Protein AF-A0A9P1JD70-F1 (afdb_monomer)

Secondary structure (DSSP, 8-state):
-HHHHHHTT-GGGSTTHHHHHHHHHHTTS-S-BHHHHHHHHHHH-SSS---S-HHHHHHHHHHHHHH--EEEEPPTTPPPPTTEEEE-HHHHHHHB-TTS-B-S-EEEEEE-TTHHHHHHHHHHHTS-EEEEEEEETTTTEEEEEEE---

Organism: Vibrio vulnificus (NCBI:txid672)

InterPro domains:
  IPR021316 Protein of unknown function DUF2913 [PF11140] (2-134)

Nearest PDB structures (foldseek):
  6ghu-assembly1_A  TM=6.505E-01  e=4.747E-01  Pseudomonas aeruginosa
  5akm-assembly2_K  TM=5.993E-01  e=2.547E+00  Desulfurococcus mucosus
  4mtl-assembly1_B-2  TM=3.462E-01  e=3.020E-01  Homo sapiens
  4lec-assem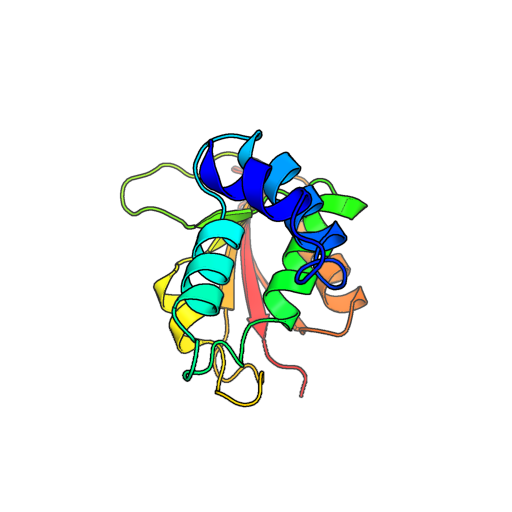bly2_B  TM=5.378E-01  e=2.098E+00  Homo sapiens
  4mtl-assembly1_A-2  TM=3.434E-01  e=1.620E+00  Homo sapiens

Solvent-accessible surface area (backbone atoms only — not comparable to full-atom values): 8607 Å² total; per-residue (Å²): 128,71,69,68,66,58,49,69,74,38,75,92,41,58,89,52,38,67,56,56,49,51,50,55,55,54,67,71,56,82,87,58,54,49,66,59,54,58,46,52,50,47,69,72,30,88,83,52,80,72,38,22,52,63,65,58,52,50,49,52,51,45,37,31,75,77,67,66,39,43,60,32,57,56,54,91,94,61,82,85,55,71,58,34,39,28,29,49,62,72,49,62,71,64,16,34,40,75,82,45,41,58,77,42,69,38,63,35,39,34,29,33,88,63,47,85,50,48,43,59,59,48,38,71,70,69,77,36,38,54,41,78,76,44,76,39,85,91,74,26,36,33,36,35,35,39,36,60,70,130

Mean predicted aligned error: 12.01 Å

Foldseek 3Di:
DPVLVVVLPDPVCVVCNVVSVVVVVVPVPDDFAPVVVLVVVVVVPPPDDPQACVLVVVLQVCCCPVVVQAEGEDDPPDDDDASYKYFHPVCRVPQTDRNRFGPDKTKIKHQYPCVVCVQVVSVVVVQWHKDFPDADPVRSMTIMITHTDD

pLDDT: mean 73.94, std 19.52, range [33.44, 97.0]

Structure (mmCIF, N/CA/C/O backbone):
data_AF-A0A9P1JD70-F1
#
_entry.id   AF-A0A9P1JD70-F1
#
loop_
_atom_site.group_PDB
_atom_site.id
_atom_site.type_symbol
_atom_site.label_atom_id
_atom_site.label_alt_id
_atom_site.label_comp_id
_atom_site.label_asym_id
_atom_site.label_entity_id
_atom_site.label_seq_id
_atom_site.pdbx_PDB_ins_code
_atom_site.Cartn_x
_atom_site.Cartn_y
_atom_site.Cartn_z
_atom_site.occupancy
_atom_site.B_iso_or_equiv
_atom_site.auth_seq_id
_atom_site.auth_comp_id
_atom_site.auth_asym_id
_atom_site.auth_atom_id
_atom_site.pdbx_PDB_model_num
ATOM 1 N N . MET A 1 1 ? -22.632 14.337 -5.921 1.00 46.50 1 MET A N 1
ATOM 2 C CA . MET A 1 1 ? -21.838 15.256 -5.059 1.00 46.50 1 MET A CA 1
ATOM 3 C C . MET A 1 1 ? -22.641 16.333 -4.289 1.00 46.50 1 MET A C 1
ATOM 5 O O . MET A 1 1 ? -22.031 17.260 -3.764 1.00 46.50 1 MET A O 1
ATOM 9 N N . LYS A 1 2 ? -23.982 16.266 -4.158 1.00 45.31 2 LYS A N 1
ATOM 10 C CA . LYS A 1 2 ? -24.749 17.296 -3.409 1.00 45.31 2 LYS A CA 1
ATOM 11 C C . LYS A 1 2 ? -24.783 17.082 -1.882 1.00 45.31 2 LYS A C 1
ATOM 13 O O . LYS A 1 2 ? -24.865 18.065 -1.159 1.00 45.31 2 LYS A O 1
ATOM 18 N N . TYR A 1 3 ? -24.645 15.843 -1.404 1.00 47.69 3 TYR A N 1
ATOM 19 C CA . TYR A 1 3 ? -24.839 15.479 0.010 1.00 47.69 3 TYR A CA 1
ATOM 20 C C . TYR A 1 3 ? -23.695 15.919 0.950 1.00 47.69 3 TYR A C 1
ATOM 22 O O . TYR A 1 3 ? -23.937 16.482 2.0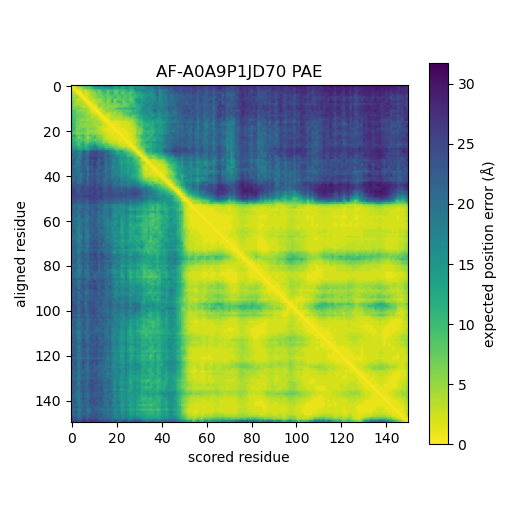15 1.00 47.69 3 TYR A O 1
ATOM 30 N N . LEU A 1 4 ? -22.433 15.764 0.536 1.00 46.66 4 LEU A N 1
ATOM 31 C CA . LEU A 1 4 ? -21.274 16.157 1.358 1.00 46.66 4 LEU A CA 1
ATOM 32 C C . LEU A 1 4 ? -21.121 17.682 1.474 1.00 46.66 4 LEU A C 1
ATOM 34 O O . LEU A 1 4 ? -20.794 18.209 2.535 1.00 46.66 4 LEU A O 1
ATOM 38 N N . LYS A 1 5 ? -21.452 18.425 0.407 1.00 52.22 5 LYS A N 1
ATOM 39 C CA . LYS A 1 5 ? -21.446 19.897 0.435 1.00 52.22 5 LYS A CA 1
ATOM 40 C C . LYS A 1 5 ? -22.437 20.474 1.448 1.00 52.22 5 LYS A C 1
ATOM 42 O O . LYS A 1 5 ? -22.149 21.523 2.023 1.00 52.22 5 LYS A O 1
ATOM 47 N N . SER A 1 6 ? -23.581 19.821 1.676 1.00 52.91 6 SER A N 1
ATOM 48 C CA . SER A 1 6 ? -24.539 20.266 2.695 1.00 52.91 6 SER A CA 1
ATOM 49 C C . SER A 1 6 ? -24.050 20.013 4.123 1.00 52.91 6 SER A C 1
ATOM 51 O O . SER A 1 6 ? -24.351 20.824 4.993 1.00 52.91 6 SER A O 1
ATOM 53 N N . LYS A 1 7 ? -23.230 18.979 4.364 1.00 54.94 7 LYS A N 1
ATOM 54 C CA . LYS A 1 7 ? -22.730 18.646 5.711 1.00 54.94 7 LYS A CA 1
ATOM 55 C C . LYS A 1 7 ? -21.625 19.576 6.233 1.00 54.94 7 LYS A C 1
ATOM 57 O O . LYS A 1 7 ? -21.517 19.751 7.437 1.00 54.94 7 LYS A O 1
ATOM 62 N N . ILE A 1 8 ? -20.890 20.289 5.366 1.00 55.53 8 ILE A N 1
ATOM 63 C CA . ILE A 1 8 ? -19.931 21.341 5.797 1.00 55.53 8 ILE A CA 1
ATOM 64 C C . ILE A 1 8 ? -20.616 22.473 6.580 1.00 55.53 8 ILE A C 1
ATOM 66 O O . ILE A 1 8 ? -19.989 23.158 7.397 1.00 55.53 8 ILE A O 1
ATOM 70 N N . LYS A 1 9 ? -21.881 22.742 6.248 1.00 59.41 9 LYS A N 1
ATOM 71 C CA . LYS A 1 9 ? -22.649 23.852 6.817 1.00 59.41 9 LYS A CA 1
ATOM 72 C C . LYS A 1 9 ? -23.330 23.477 8.132 1.00 59.41 9 LYS A C 1
ATOM 74 O O . LYS A 1 9 ? -23.863 24.367 8.788 1.00 59.41 9 LYS A O 1
ATOM 79 N N . ASP A 1 10 ? -23.288 22.205 8.516 1.00 65.50 10 ASP A N 1
ATOM 80 C CA . ASP A 1 10 ? -23.867 21.726 9.760 1.00 65.50 10 ASP A CA 1
ATOM 81 C C . ASP A 1 10 ? -22.950 22.067 10.944 1.00 65.50 10 ASP A C 1
ATOM 83 O O . ASP A 1 10 ? -21.771 21.706 10.973 1.00 65.50 10 ASP A O 1
ATOM 87 N N . ARG A 1 11 ? -23.488 22.797 11.927 1.00 62.31 11 ARG A N 1
ATOM 88 C CA . ARG A 1 11 ? -22.756 23.182 13.143 1.00 62.31 11 ARG A CA 1
ATOM 89 C C . ARG A 1 11 ? -22.465 21.988 14.052 1.00 62.31 11 ARG A C 1
ATOM 91 O O . ARG A 1 11 ? -21.484 22.049 14.786 1.00 62.31 11 ARG A O 1
ATOM 98 N N . HIS A 1 12 ? -23.251 20.915 13.974 1.00 56.69 12 HIS A N 1
ATOM 99 C CA . HIS A 1 12 ? -23.041 19.700 14.766 1.00 56.69 12 HIS A CA 1
ATOM 100 C C . HIS A 1 12 ? -21.844 18.871 14.284 1.00 56.69 12 HIS A C 1
ATOM 102 O O . HIS A 1 12 ? -21.341 18.041 15.031 1.00 56.69 12 HIS A O 1
ATOM 108 N N . LEU A 1 13 ? -21.352 19.132 13.069 1.00 52.53 13 LEU A N 1
ATOM 109 C CA . LEU A 1 13 ? -20.215 18.439 12.452 1.00 52.53 13 LEU A CA 1
ATOM 110 C C . LEU A 1 13 ? -18.952 19.315 12.421 1.00 52.53 13 LEU A C 1
ATOM 112 O O . LEU A 1 13 ? -18.043 19.098 11.620 1.00 52.53 13 LEU A O 1
ATOM 116 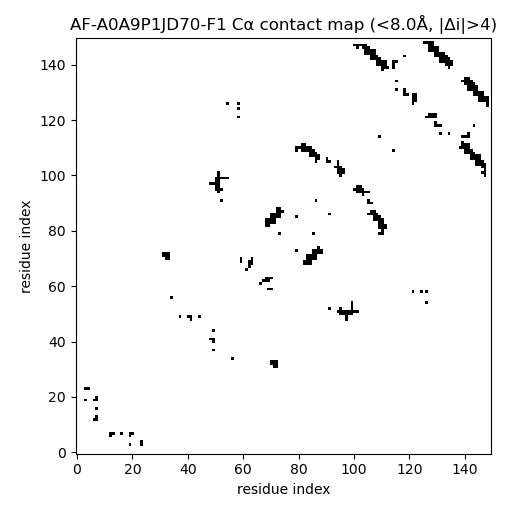N N . ALA A 1 14 ? -18.894 20.354 13.262 1.00 60.91 14 ALA A N 1
ATOM 117 C CA . ALA A 1 14 ? -17.786 21.307 13.286 1.00 60.91 14 ALA A CA 1
ATOM 118 C C . ALA A 1 14 ? -16.440 20.657 13.657 1.00 60.91 14 ALA A C 1
ATOM 120 O O . ALA A 1 14 ? -15.405 21.084 13.144 1.00 60.91 14 ALA A O 1
ATOM 121 N N . ASN A 1 15 ? -16.469 19.620 14.497 1.00 54.34 15 ASN A N 1
ATOM 122 C CA . ASN A 1 15 ? -15.312 18.824 14.910 1.00 54.34 15 ASN A CA 1
ATOM 123 C C . ASN A 1 15 ? -14.708 17.999 13.761 1.00 54.34 15 ASN A C 1
ATOM 125 O O . ASN A 1 15 ? -13.491 17.899 13.692 1.00 54.34 15 ASN A O 1
ATOM 129 N N . ILE A 1 16 ? -15.530 17.508 12.827 1.00 54.41 16 ILE A N 1
ATOM 130 C CA . ILE A 1 16 ? -15.098 16.706 11.663 1.00 54.41 16 ILE A CA 1
ATOM 131 C C . ILE A 1 16 ? -15.058 17.514 10.353 1.00 54.41 16 ILE A C 1
ATOM 133 O O . ILE A 1 16 ? -14.956 16.993 9.244 1.00 54.41 16 ILE A O 1
ATOM 137 N N . LYS A 1 17 ? -15.175 18.843 10.442 1.00 52.69 17 LYS A N 1
ATOM 138 C CA . LYS A 1 17 ? -15.300 19.736 9.278 1.00 52.69 17 LYS A CA 1
ATOM 139 C C . LYS A 1 17 ? -14.039 19.792 8.418 1.00 52.69 17 LYS A C 1
ATOM 141 O O . LYS A 1 17 ? -14.131 20.055 7.216 1.00 52.69 17 LYS A O 1
ATOM 146 N N . LYS A 1 18 ? -12.866 19.616 9.033 1.00 52.28 18 LYS A N 1
ATOM 147 C CA . LYS A 1 18 ? -11.591 19.504 8.311 1.00 52.28 18 LYS A CA 1
ATOM 148 C C . LYS A 1 18 ? -11.569 18.220 7.483 1.00 52.28 18 LYS A C 1
ATOM 150 O O . LYS A 1 18 ? -11.241 18.291 6.302 1.00 52.28 18 LYS A O 1
ATOM 155 N N . ASP A 1 19 ? -12.079 17.133 8.044 1.00 49.66 19 ASP A N 1
ATOM 156 C CA . ASP A 1 19 ? -12.157 15.825 7.393 1.00 49.66 19 ASP A CA 1
ATOM 157 C C . ASP A 1 19 ? -13.165 15.851 6.237 1.00 49.66 19 ASP A C 1
ATOM 159 O O . ASP A 1 19 ? -12.837 15.470 5.121 1.00 49.66 19 ASP A O 1
ATOM 163 N N . ILE A 1 20 ? -14.337 16.478 6.412 1.00 55.59 20 ILE A N 1
ATOM 164 C CA . ILE A 1 20 ? -15.312 16.678 5.317 1.00 55.59 20 ILE A CA 1
ATOM 165 C C . ILE A 1 20 ? -14.718 17.507 4.158 1.00 55.59 20 ILE A C 1
ATOM 167 O O . ILE A 1 20 ? -15.047 17.288 2.988 1.00 55.59 20 ILE A O 1
ATOM 171 N N . LYS A 1 21 ? -13.857 18.493 4.448 1.00 55.41 21 LYS A N 1
ATOM 172 C CA . LYS A 1 21 ? -13.175 19.284 3.407 1.00 55.41 21 LYS A CA 1
ATOM 173 C C . LYS A 1 21 ? -12.107 18.471 2.686 1.00 55.41 21 LYS A C 1
ATOM 175 O O . LYS A 1 21 ? -12.028 18.569 1.463 1.00 55.41 21 LYS A O 1
ATOM 180 N N . LEU A 1 22 ? -11.333 17.687 3.432 1.00 52.56 22 LEU A N 1
ATOM 181 C CA . LEU A 1 22 ? -10.360 16.744 2.892 1.00 52.56 22 LEU A CA 1
ATOM 182 C C . LEU A 1 22 ? -11.062 15.762 1.938 1.00 52.56 22 LEU A C 1
ATOM 184 O O . LEU A 1 22 ? -10.723 15.702 0.761 1.00 52.56 22 LEU A O 1
ATOM 188 N N . MET A 1 23 ? -12.166 15.158 2.380 1.00 49.03 23 MET A N 1
ATOM 189 C CA . MET A 1 23 ? -13.017 14.275 1.577 1.00 49.03 23 MET A CA 1
ATOM 190 C C . MET A 1 23 ? -13.583 14.919 0.303 1.00 49.03 23 MET A C 1
ATOM 192 O O . MET A 1 23 ? -13.769 14.251 -0.710 1.00 49.03 23 MET A O 1
ATOM 196 N N . LEU A 1 24 ? -13.900 16.215 0.325 1.00 52.19 24 LEU A N 1
ATOM 197 C CA . LEU A 1 24 ? -14.398 16.929 -0.856 1.00 52.19 24 LEU A CA 1
ATOM 198 C C . LEU A 1 24 ? -13.299 17.305 -1.847 1.00 52.19 24 LEU A C 1
ATOM 200 O O . LEU A 1 24 ? -13.611 17.487 -3.023 1.00 52.19 24 LEU A O 1
ATOM 204 N N . ASN A 1 25 ? -12.056 17.444 -1.390 1.00 51.31 25 ASN A N 1
ATOM 205 C CA . ASN A 1 25 ? -10.903 17.566 -2.276 1.00 51.31 25 ASN A CA 1
ATOM 206 C C . ASN A 1 25 ? -10.594 16.214 -2.922 1.00 51.31 25 ASN A C 1
ATOM 208 O O . ASN A 1 25 ? -10.506 16.145 -4.144 1.00 51.31 25 ASN A O 1
ATOM 212 N N . ILE A 1 26 ? -10.587 15.148 -2.122 1.00 47.47 26 ILE A N 1
ATOM 213 C CA . ILE A 1 26 ? -10.405 13.762 -2.565 1.00 47.47 26 ILE A CA 1
ATOM 214 C C . ILE A 1 26 ? -11.491 13.330 -3.565 1.00 47.47 26 ILE A C 1
ATOM 216 O O . ILE A 1 26 ? -11.206 12.738 -4.596 1.00 47.47 26 ILE A O 1
ATOM 220 N N . ALA A 1 27 ? -12.760 13.678 -3.332 1.00 45.00 27 ALA A N 1
ATOM 221 C CA . ALA A 1 27 ? -13.849 13.323 -4.244 1.00 45.00 27 ALA A CA 1
ATOM 222 C C . ALA A 1 27 ? -13.771 14.027 -5.616 1.00 45.00 27 ALA A C 1
ATOM 224 O O . ALA A 1 27 ? -14.518 13.666 -6.525 1.00 45.00 27 ALA A O 1
ATOM 225 N N . ARG A 1 28 ? -12.940 15.068 -5.773 1.00 50.66 28 ARG A N 1
ATOM 226 C CA . ARG A 1 28 ? -12.769 15.795 -7.047 1.00 50.66 28 ARG A CA 1
ATOM 227 C C . ARG A 1 28 ? -11.696 15.173 -7.940 1.00 50.66 28 ARG A C 1
ATOM 229 O O . ARG A 1 28 ? -11.685 15.487 -9.129 1.00 50.66 28 ARG A O 1
ATOM 236 N N . THR A 1 29 ? -10.867 14.289 -7.398 1.00 50.78 29 THR A N 1
ATOM 237 C CA . THR A 1 29 ? -9.895 13.455 -8.112 1.00 50.78 29 THR A CA 1
ATOM 238 C C . THR A 1 29 ? -10.532 12.076 -8.324 1.00 50.78 29 THR A C 1
ATOM 240 O O . THR A 1 29 ? -11.125 11.495 -7.422 1.00 50.78 29 THR A O 1
ATOM 243 N N . ARG A 1 30 ? -10.608 11.630 -9.572 1.00 43.50 30 ARG A N 1
ATOM 244 C CA . ARG A 1 30 ? -11.647 10.720 -10.081 1.00 43.50 30 ARG A CA 1
ATOM 245 C C . ARG A 1 30 ? -11.316 9.239 -9.808 1.00 43.50 30 ARG A C 1
ATOM 247 O O . ARG A 1 30 ? -10.193 8.834 -10.037 1.00 43.50 30 ARG A O 1
ATOM 254 N N . ASN A 1 31 ? -12.348 8.463 -9.450 1.00 41.84 31 ASN A N 1
ATOM 255 C CA . ASN A 1 31 ? -12.518 7.005 -9.624 1.00 41.84 31 ASN A CA 1
ATOM 256 C C . ASN A 1 31 ? -11.426 6.036 -9.118 1.00 41.84 31 ASN A C 1
ATOM 258 O O . ASN A 1 31 ? -10.635 5.538 -9.906 1.00 41.84 31 ASN A O 1
ATOM 262 N N . GLY A 1 32 ? -11.523 5.626 -7.849 1.00 44.78 32 GLY A N 1
ATOM 263 C CA . GLY A 1 32 ? -10.838 4.412 -7.363 1.00 44.78 32 GLY A CA 1
ATOM 264 C C . GLY A 1 32 ? -10.308 4.485 -5.934 1.00 44.78 32 GLY A C 1
ATOM 265 O O . GLY A 1 32 ? -9.415 3.728 -5.570 1.00 44.78 32 GLY A O 1
ATOM 266 N N . ASN A 1 33 ? -10.790 5.431 -5.128 1.00 54.75 33 ASN A N 1
ATOM 267 C CA . ASN A 1 33 ? -10.087 5.769 -3.902 1.00 54.75 33 ASN A CA 1
ATOM 268 C C . ASN A 1 33 ? -10.452 4.821 -2.738 1.00 54.75 33 ASN A C 1
ATOM 270 O O . ASN A 1 33 ? -11.595 4.824 -2.263 1.00 54.75 33 ASN A O 1
ATOM 274 N N . LEU A 1 34 ? -9.457 4.053 -2.268 1.00 50.28 34 LEU A N 1
ATOM 275 C CA . LEU A 1 34 ? -9.463 3.257 -1.029 1.00 50.28 34 LEU A CA 1
ATOM 276 C C . LEU A 1 34 ? -10.115 4.008 0.138 1.00 50.28 34 LEU A C 1
ATOM 278 O O . LEU A 1 34 ? -10.863 3.427 0.923 1.00 50.28 34 LEU A O 1
ATOM 282 N N . GLU A 1 35 ? -9.865 5.314 0.226 1.00 49.66 35 GLU A N 1
ATOM 283 C CA . GLU A 1 35 ? -10.348 6.201 1.279 1.00 49.66 35 GLU A CA 1
ATOM 284 C C . GLU A 1 35 ? -11.879 6.306 1.280 1.00 49.66 35 GLU A C 1
ATOM 286 O O . GLU A 1 35 ? -12.491 6.395 2.343 1.00 49.66 35 GLU A O 1
ATOM 291 N N . MET A 1 36 ? -12.537 6.217 0.114 1.00 47.12 36 MET A N 1
ATOM 292 C CA . MET A 1 36 ? -14.001 6.194 0.030 1.00 47.12 36 MET A CA 1
ATOM 293 C C . MET A 1 36 ? -14.576 4.878 0.565 1.00 47.12 36 MET A C 1
ATOM 295 O O . MET A 1 36 ? -15.647 4.900 1.170 1.00 47.12 36 MET A O 1
ATOM 299 N N . ARG A 1 37 ? -13.878 3.747 0.391 1.00 49.78 37 ARG A N 1
ATOM 300 C CA . ARG A 1 37 ? -14.311 2.448 0.932 1.00 49.78 37 ARG A CA 1
ATOM 301 C C . ARG A 1 37 ? -14.044 2.364 2.435 1.00 49.78 37 ARG A C 1
ATOM 303 O O . ARG A 1 37 ? -14.954 2.002 3.171 1.00 49.78 37 ARG A O 1
ATOM 310 N N . LEU A 1 38 ? -12.871 2.805 2.897 1.00 48.66 38 LEU A N 1
ATOM 311 C CA . LEU A 1 38 ? -12.532 2.922 4.324 1.00 48.66 38 LEU A CA 1
ATOM 312 C C . LEU A 1 38 ? -13.516 3.844 5.062 1.00 48.66 38 LEU A C 1
ATOM 314 O O . LEU A 1 38 ? -13.991 3.512 6.146 1.00 48.66 38 LEU A O 1
ATOM 318 N N . TYR A 1 39 ? -13.911 4.954 4.436 1.00 44.88 39 TYR A N 1
ATOM 319 C CA . TYR A 1 39 ? -14.930 5.849 4.973 1.00 44.88 39 TYR A CA 1
ATOM 320 C C . TYR A 1 39 ? -16.350 5.263 4.927 1.00 44.88 39 TYR A C 1
ATOM 322 O O . TYR A 1 39 ? -17.088 5.398 5.894 1.00 44.88 39 TYR A O 1
ATOM 330 N N . GLN A 1 40 ? -16.763 4.596 3.844 1.00 45.41 40 GLN A N 1
ATOM 331 C CA . GLN A 1 40 ? -18.082 3.944 3.770 1.00 45.41 40 GLN A CA 1
ATOM 332 C C . GLN A 1 40 ? -18.219 2.778 4.757 1.00 45.41 40 GLN A C 1
ATOM 334 O O . GLN A 1 40 ? -19.317 2.531 5.262 1.00 45.41 40 GLN A O 1
ATOM 339 N N . LEU A 1 41 ? -17.119 2.078 5.037 1.00 43.56 41 LEU A N 1
ATOM 340 C CA . LEU A 1 41 ? -17.029 1.080 6.099 1.00 43.56 41 LEU A CA 1
ATOM 341 C C . LEU A 1 41 ? -17.170 1.748 7.480 1.00 43.56 41 LEU A C 1
ATOM 343 O O . LEU A 1 41 ? -17.935 1.262 8.307 1.00 43.56 41 LEU A O 1
ATOM 347 N N . ASN A 1 42 ? -16.543 2.912 7.692 1.00 43.22 42 ASN A N 1
ATOM 348 C CA . ASN A 1 42 ? -16.662 3.705 8.923 1.00 43.22 42 ASN A CA 1
ATOM 349 C C . ASN A 1 42 ? -18.079 4.310 9.119 1.00 43.22 42 ASN A C 1
ATOM 351 O O . ASN A 1 42 ? -18.650 4.212 10.199 1.00 43.22 42 ASN A O 1
ATOM 355 N N . GLU A 1 43 ? -18.723 4.847 8.074 1.00 41.03 43 GLU A N 1
ATOM 356 C CA . GLU A 1 43 ? -20.076 5.435 8.162 1.00 41.03 43 GLU A CA 1
ATOM 357 C C . GLU A 1 43 ? -21.200 4.398 8.325 1.00 41.03 43 GLU A C 1
ATOM 359 O O . GLU A 1 43 ? -22.229 4.702 8.933 1.00 41.03 43 GLU A O 1
ATOM 364 N N . LYS A 1 44 ? -21.046 3.168 7.811 1.00 42.25 44 LYS A N 1
ATOM 365 C CA . LYS A 1 44 ? -22.002 2.078 8.097 1.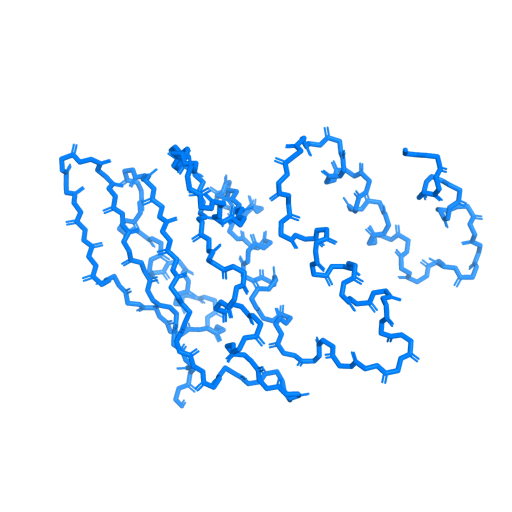00 42.25 44 LYS A CA 1
ATOM 366 C C . LYS A 1 44 ? -21.892 1.575 9.540 1.00 42.25 44 LYS A C 1
ATOM 368 O O . LYS A 1 44 ? -22.830 0.956 10.042 1.00 42.25 44 LYS A O 1
ATOM 373 N N . ALA A 1 45 ? -20.793 1.887 10.218 1.00 37.94 45 ALA A N 1
ATOM 374 C CA . ALA A 1 45 ? -20.471 1.460 11.566 1.00 37.94 45 ALA A CA 1
ATOM 375 C C . ALA A 1 45 ? -20.938 2.455 12.639 1.00 37.94 45 ALA A C 1
ATOM 377 O O . ALA A 1 45 ? -20.196 2.776 13.562 1.00 37.94 45 ALA A O 1
ATOM 378 N N . ASN A 1 46 ? -22.222 2.826 12.638 1.00 41.31 46 ASN A N 1
ATOM 379 C CA . ASN A 1 46 ? -22.833 3.389 13.851 1.00 41.31 46 ASN A CA 1
ATOM 380 C C . ASN A 1 46 ? -22.864 2.376 15.025 1.00 41.31 46 ASN A C 1
ATOM 382 O O . ASN A 1 46 ? -23.444 2.692 16.058 1.00 41.31 46 ASN A O 1
ATOM 386 N N . ASN A 1 47 ? -22.290 1.167 14.868 1.00 38.06 47 ASN A N 1
ATOM 387 C CA . ASN A 1 47 ? -22.047 0.189 15.936 1.00 38.06 47 ASN A CA 1
ATOM 388 C C . ASN A 1 47 ? -21.113 -0.996 15.559 1.00 38.06 47 ASN A C 1
ATOM 390 O O . ASN A 1 47 ? -21.253 -2.071 16.138 1.00 38.06 47 ASN A O 1
ATOM 394 N N . THR A 1 48 ? -20.183 -0.895 14.594 1.00 33.44 48 THR A N 1
ATOM 395 C CA . THR A 1 48 ? -19.281 -2.046 14.305 1.00 33.44 48 THR A CA 1
ATOM 396 C C . THR A 1 48 ? -17.960 -1.656 13.635 1.00 33.44 48 THR A C 1
ATOM 398 O O . THR A 1 48 ? -17.881 -1.523 12.423 1.00 33.44 48 THR A O 1
ATOM 401 N N . GLN A 1 49 ? -16.933 -1.457 14.465 1.00 40.91 49 GLN A N 1
ATOM 402 C CA . GLN A 1 49 ? -15.520 -1.788 14.222 1.00 40.91 49 GLN A CA 1
ATOM 403 C C . GLN A 1 49 ? -15.040 -1.820 12.752 1.00 40.91 49 GLN A C 1
ATOM 405 O O . GLN A 1 49 ? -14.932 -2.879 12.146 1.00 40.91 49 GLN A O 1
ATOM 410 N N . VAL A 1 50 ? -14.598 -0.664 12.246 1.00 41.84 50 VAL A N 1
ATOM 411 C CA . VAL A 1 50 ? -13.361 -0.578 11.434 1.00 41.84 50 VAL A CA 1
ATOM 412 C C . VAL A 1 50 ? -12.213 -0.178 12.370 1.00 41.84 50 VAL A C 1
ATOM 414 O O . VAL A 1 50 ? -11.424 0.717 12.091 1.00 41.84 50 VAL A O 1
ATOM 417 N N . ALA A 1 51 ? -12.185 -0.764 13.561 1.00 47.09 51 ALA A N 1
ATOM 418 C CA . ALA A 1 51 ? -11.026 -0.669 14.430 1.00 47.09 51 ALA A CA 1
ATOM 419 C C . ALA A 1 51 ? -10.026 -1.664 13.841 1.00 47.09 51 ALA A C 1
ATOM 421 O O . ALA A 1 51 ? -10.403 -2.817 13.663 1.00 47.09 51 ALA A O 1
ATOM 422 N N . GLY A 1 52 ? -8.867 -1.208 13.358 1.00 53.59 52 GLY A N 1
ATOM 423 C CA . GLY A 1 52 ? -8.064 -2.066 12.487 1.00 53.59 52 GLY A CA 1
ATOM 424 C C . GLY A 1 52 ? -7.000 -1.354 11.659 1.00 53.59 52 GLY A C 1
ATOM 425 O O . GLY A 1 52 ? -5.796 -1.506 11.860 1.00 53.59 52 GLY A O 1
ATOM 426 N N . ALA A 1 53 ? -7.479 -0.569 10.696 1.00 66.44 53 ALA A N 1
ATOM 427 C CA . ALA A 1 53 ? -6.688 -0.088 9.567 1.00 66.44 53 ALA A CA 1
ATOM 428 C C . ALA A 1 53 ? -6.308 1.403 9.649 1.00 66.44 53 ALA A C 1
ATOM 430 O O . ALA A 1 53 ? -5.863 1.977 8.655 1.00 66.44 53 ALA A O 1
ATOM 431 N N . GLU A 1 54 ? -6.449 2.061 10.804 1.00 72.62 54 GLU A N 1
ATOM 432 C CA . GLU A 1 54 ? -6.146 3.498 10.947 1.00 72.62 54 GLU A CA 1
ATOM 433 C C . GLU A 1 54 ? -4.676 3.813 10.639 1.00 72.62 54 GLU A C 1
ATOM 435 O O . GLU A 1 54 ? -4.347 4.825 10.012 1.00 72.62 54 GLU A O 1
ATOM 440 N N . ARG A 1 55 ? -3.777 2.905 11.036 1.00 80.19 55 ARG A N 1
ATOM 441 C CA . ARG A 1 55 ? -2.343 3.004 10.734 1.00 80.19 55 ARG A CA 1
ATOM 442 C C . ARG A 1 55 ? -2.076 2.859 9.241 1.00 80.19 55 ARG A C 1
ATOM 444 O O . ARG A 1 55 ? -1.258 3.602 8.709 1.00 80.19 55 ARG A O 1
ATOM 451 N N . LEU A 1 56 ? -2.787 1.955 8.563 1.00 84.62 56 LEU A N 1
ATOM 452 C CA . LEU A 1 56 ? -2.680 1.806 7.113 1.00 84.62 56 LEU A CA 1
ATOM 453 C C . LEU A 1 56 ? -3.155 3.082 6.417 1.00 84.62 56 LEU A C 1
ATOM 455 O O . LEU A 1 56 ? -2.443 3.617 5.579 1.00 84.62 56 LEU A O 1
ATOM 459 N N . TYR A 1 57 ? -4.302 3.630 6.818 1.00 78.38 57 TYR A N 1
ATOM 460 C CA . TYR A 1 57 ? -4.791 4.903 6.286 1.00 78.38 57 TYR A CA 1
ATOM 461 C C . TYR A 1 57 ? -3.782 6.047 6.486 1.00 78.38 57 TYR A C 1
ATOM 463 O O . TYR A 1 57 ? -3.511 6.817 5.562 1.00 78.38 57 TYR A O 1
ATOM 471 N N . SER A 1 58 ? -3.185 6.127 7.677 1.00 79.56 58 SER A N 1
ATOM 472 C CA . SER A 1 58 ? -2.156 7.124 7.991 1.00 79.56 58 SER A CA 1
ATOM 473 C C . SER A 1 58 ? -0.923 6.960 7.100 1.00 79.56 58 SER A C 1
ATOM 475 O O . SER A 1 58 ? -0.403 7.956 6.597 1.00 79.56 58 SER A O 1
ATOM 477 N N . LEU A 1 59 ? -0.497 5.717 6.839 1.00 86.75 59 LEU A N 1
ATOM 478 C CA . LEU A 1 59 ? 0.598 5.413 5.916 1.00 86.75 59 LEU A CA 1
ATOM 479 C C . LEU A 1 59 ? 0.294 5.891 4.498 1.00 86.75 59 LEU A C 1
ATOM 481 O O . LEU A 1 59 ? 1.102 6.606 3.916 1.00 86.75 59 LEU A O 1
ATOM 485 N N . LEU A 1 60 ? -0.871 5.544 3.955 1.00 84.94 60 LEU A N 1
ATOM 486 C CA . LEU A 1 60 ? -1.250 5.924 2.592 1.00 84.94 60 LEU A CA 1
ATOM 487 C C . LEU A 1 60 ? -1.367 7.447 2.441 1.00 84.94 60 LEU A C 1
ATOM 489 O O . LEU A 1 60 ? -0.894 8.013 1.459 1.00 84.94 60 LEU A O 1
ATOM 493 N N . THR A 1 61 ? -1.911 8.120 3.457 1.00 78.31 61 THR A N 1
ATOM 494 C CA . THR A 1 61 ? -1.984 9.588 3.504 1.00 78.31 61 THR A CA 1
ATOM 495 C C . THR A 1 61 ? -0.589 10.219 3.517 1.00 78.31 61 THR A C 1
ATOM 497 O O . THR A 1 61 ? -0.348 11.213 2.832 1.00 78.31 61 THR A O 1
ATOM 500 N N . TYR A 1 62 ? 0.339 9.658 4.297 1.00 81.50 62 TYR A N 1
ATOM 501 C CA . TYR A 1 62 ? 1.726 10.115 4.350 1.00 81.50 62 TYR A CA 1
ATOM 502 C C . TYR A 1 62 ? 2.433 9.930 3.000 1.00 81.50 62 TYR A C 1
ATOM 504 O O . TYR A 1 62 ? 3.036 10.873 2.493 1.00 81.50 62 TYR A O 1
ATOM 512 N N . LEU A 1 63 ? 2.309 8.748 2.389 1.00 85.12 63 LEU A N 1
ATOM 513 C CA . LEU A 1 63 ? 2.893 8.449 1.080 1.00 85.12 63 LEU A CA 1
ATOM 514 C C . LEU A 1 63 ? 2.370 9.394 -0.008 1.00 85.12 63 LEU A C 1
ATOM 516 O O . LEU A 1 63 ? 3.153 9.892 -0.814 1.00 85.12 63 LEU A O 1
ATOM 520 N N . TYR A 1 64 ? 1.079 9.720 0.014 1.00 81.75 64 TYR A N 1
ATOM 521 C CA . TYR A 1 64 ? 0.509 10.686 -0.918 1.00 81.75 64 TYR A CA 1
ATOM 522 C C . TYR A 1 64 ? 1.019 12.114 -0.674 1.00 81.75 64 TYR A C 1
ATOM 524 O O . TYR A 1 64 ? 1.478 12.775 -1.602 1.00 81.75 64 TYR A O 1
ATOM 532 N N . ASN A 1 65 ? 0.956 12.609 0.566 1.00 72.38 65 ASN A N 1
ATOM 533 C CA . ASN A 1 65 ? 1.276 14.011 0.857 1.00 72.38 65 ASN A CA 1
ATOM 534 C C . ASN A 1 65 ? 2.772 14.326 0.736 1.00 72.38 65 ASN A C 1
ATOM 536 O O . ASN A 1 65 ? 3.125 15.396 0.246 1.00 72.38 65 ASN A O 1
ATOM 540 N N . GLU A 1 66 ? 3.634 13.417 1.194 1.00 84.69 66 GLU A N 1
ATOM 541 C CA . GLU A 1 66 ? 5.078 13.659 1.282 1.00 84.69 66 GLU A CA 1
ATOM 542 C C . GLU A 1 66 ? 5.841 13.112 0.073 1.00 84.69 66 GLU A C 1
ATOM 544 O O . GLU A 1 66 ? 6.880 13.660 -0.289 1.00 84.69 66 GLU A O 1
ATOM 549 N N . HIS A 1 67 ? 5.322 12.060 -0.573 1.00 85.00 67 HIS A N 1
ATOM 550 C CA . HIS A 1 67 ? 6.004 11.377 -1.681 1.00 85.00 67 HIS A CA 1
ATOM 551 C C . HIS A 1 67 ? 5.201 11.368 -2.986 1.00 85.00 67 HIS A C 1
ATOM 553 O O . HIS A 1 67 ? 5.704 10.900 -4.001 1.00 85.00 67 HIS A O 1
ATOM 559 N N . GLY A 1 68 ? 3.972 11.895 -2.995 1.00 82.00 68 GLY A N 1
ATOM 560 C CA . GLY A 1 68 ? 3.128 11.943 -4.192 1.00 82.00 68 GLY A CA 1
ATOM 561 C C . GLY A 1 68 ? 2.612 10.580 -4.660 1.00 82.00 68 GLY A C 1
ATOM 562 O O . GLY A 1 68 ? 2.084 10.492 -5.765 1.00 82.00 68 GLY A O 1
ATOM 563 N N . ILE A 1 69 ? 2.754 9.529 -3.847 1.00 86.88 69 ILE A N 1
ATOM 564 C CA . ILE A 1 69 ? 2.374 8.162 -4.217 1.00 86.88 69 ILE A CA 1
ATOM 565 C C . ILE A 1 69 ? 0.880 7.978 -3.952 1.00 86.88 69 ILE A C 1
ATOM 567 O O . ILE A 1 69 ? 0.433 7.910 -2.805 1.00 86.88 69 ILE A O 1
ATOM 571 N N . GLU A 1 70 ? 0.096 7.903 -5.024 1.00 86.75 70 GLU A N 1
ATOM 572 C CA . GLU A 1 70 ? -1.330 7.592 -4.950 1.00 86.75 70 GLU A CA 1
ATOM 573 C C . GLU A 1 70 ? -1.539 6.089 -4.701 1.00 86.75 70 GLU A C 1
ATOM 575 O O . GLU A 1 70 ? -0.738 5.259 -5.125 1.00 86.75 70 GLU A O 1
ATOM 580 N N . SER A 1 71 ? -2.627 5.722 -4.013 1.00 84.31 71 SER A N 1
ATOM 581 C CA . SER A 1 71 ? -2.976 4.318 -3.766 1.00 84.31 71 SER A CA 1
ATOM 582 C C . SER A 1 71 ? -4.404 3.976 -4.189 1.00 84.31 71 SER A C 1
ATOM 584 O O . SER A 1 71 ? -5.319 4.792 -4.056 1.00 84.31 71 SER A O 1
ATOM 586 N N . ARG A 1 72 ? -4.601 2.757 -4.709 1.00 84.19 72 ARG A N 1
ATOM 587 C CA . ARG A 1 72 ? -5.890 2.258 -5.219 1.00 84.19 72 ARG A CA 1
ATOM 588 C C . ARG A 1 72 ? -6.114 0.789 -4.876 1.00 84.19 72 ARG A C 1
ATOM 590 O O . ARG A 1 72 ? -5.186 0.043 -4.566 1.00 84.19 72 ARG A O 1
ATOM 597 N N . LEU A 1 73 ? -7.377 0.368 -4.914 1.00 83.00 73 LEU A N 1
ATOM 598 C CA . LEU A 1 73 ? -7.699 -1.050 -4.827 1.00 83.00 73 LEU A CA 1
ATOM 599 C C . LEU A 1 73 ? -7.390 -1.667 -6.179 1.00 83.00 73 LEU A C 1
ATOM 601 O O . LEU A 1 73 ? -7.716 -1.092 -7.216 1.00 83.00 73 LEU A O 1
ATOM 605 N N . PHE A 1 74 ? -6.760 -2.830 -6.157 1.00 82.06 74 PHE A N 1
ATOM 606 C CA . PHE A 1 74 ? -6.620 -3.626 -7.356 1.00 82.06 74 PHE A CA 1
ATOM 607 C C . PHE A 1 74 ? -7.981 -4.223 -7.718 1.00 82.06 74 PHE A C 1
ATOM 609 O O . PHE A 1 74 ? -8.619 -4.875 -6.887 1.00 82.06 74 PHE A O 1
ATOM 616 N N . GLU A 1 75 ? -8.419 -3.991 -8.952 1.00 80.38 75 GLU A N 1
ATOM 617 C CA . GLU A 1 75 ? -9.616 -4.606 -9.516 1.00 80.38 75 GLU A CA 1
ATOM 618 C C . GLU A 1 75 ? -9.191 -5.764 -10.423 1.00 80.38 75 GLU A C 1
ATOM 620 O O . GLU A 1 75 ? -8.369 -5.595 -11.327 1.00 80.38 75 GLU A O 1
ATOM 625 N N . GLU A 1 76 ? -9.729 -6.958 -10.179 1.00 77.56 76 GLU A N 1
ATOM 626 C CA . GLU A 1 76 ? -9.400 -8.133 -10.983 1.00 77.56 76 GLU A CA 1
ATOM 627 C C . GLU A 1 76 ? -9.764 -7.897 -12.458 1.00 77.56 76 GLU A C 1
ATOM 629 O O . GLU A 1 76 ? -10.857 -7.434 -12.785 1.00 77.56 76 GLU A O 1
ATOM 634 N N . GLY A 1 77 ? -8.820 -8.192 -13.355 1.00 78.44 77 GLY A N 1
ATOM 635 C CA . GLY A 1 77 ? -8.960 -7.931 -14.789 1.00 78.44 77 GLY A CA 1
ATOM 636 C C . GLY A 1 77 ? -8.585 -6.511 -15.232 1.00 78.44 77 GLY A C 1
ATOM 637 O O . GLY A 1 77 ? -8.693 -6.221 -16.422 1.00 78.44 77 GLY A O 1
ATOM 638 N N . SER A 1 78 ? -8.127 -5.645 -14.321 1.00 79.81 78 SER A N 1
ATOM 639 C CA . SER A 1 78 ? -7.529 -4.346 -14.660 1.00 79.81 78 SER A CA 1
ATOM 640 C C . SER A 1 78 ? -6.000 -4.427 -14.739 1.00 79.81 78 SER A C 1
ATOM 642 O O . SER A 1 78 ? -5.366 -5.195 -14.013 1.00 79.81 78 SER A O 1
ATOM 644 N N . GLU A 1 79 ? -5.402 -3.635 -15.632 1.00 85.88 79 GLU A N 1
ATOM 645 C CA . GLU A 1 79 ? -3.950 -3.453 -15.673 1.00 85.88 79 GLU A CA 1
ATOM 646 C C . GLU A 1 79 ? -3.541 -2.363 -14.665 1.00 85.88 79 GLU A C 1
ATOM 648 O O . GLU A 1 79 ? -4.124 -1.275 -14.692 1.00 85.88 79 GLU A O 1
ATOM 653 N N . PRO A 1 80 ? -2.561 -2.624 -13.776 1.00 87.25 80 PRO A N 1
ATOM 654 C CA . PRO A 1 80 ? -2.034 -1.612 -12.868 1.00 87.25 80 PRO A CA 1
ATOM 655 C C . PRO A 1 80 ? -1.447 -0.416 -13.623 1.00 87.25 80 PRO A C 1
ATOM 657 O O . PRO A 1 80 ? -0.635 -0.579 -14.532 1.00 87.25 80 PRO A O 1
ATOM 660 N N . GLU A 1 81 ? -1.811 0.793 -13.206 1.00 90.44 81 GLU A N 1
ATOM 661 C CA . GLU A 1 81 ? -1.187 2.018 -13.697 1.00 90.44 81 GLU A CA 1
ATOM 662 C C . GLU A 1 81 ? 0.184 2.233 -13.023 1.00 90.44 81 GLU A C 1
ATOM 664 O O . GLU A 1 81 ? 0.326 1.995 -11.817 1.00 90.44 81 GLU A O 1
ATOM 669 N N . PRO A 1 82 ? 1.198 2.719 -13.762 1.00 92.25 82 PRO A N 1
ATOM 670 C CA . PRO A 1 82 ? 2.456 3.158 -13.168 1.00 92.25 82 PRO A CA 1
ATOM 671 C C . PRO A 1 82 ? 2.252 4.252 -12.114 1.00 92.25 82 PRO A C 1
ATOM 673 O O . PRO A 1 82 ? 1.323 5.051 -12.210 1.00 92.25 82 PRO A O 1
ATOM 676 N N . GLU A 1 83 ? 3.149 4.303 -11.129 1.00 90.94 83 GLU A N 1
ATOM 677 C CA . GLU A 1 83 ? 3.150 5.253 -10.004 1.00 90.94 83 GLU A CA 1
ATOM 678 C C . GLU A 1 83 ? 1.932 5.164 -9.060 1.00 90.94 83 GLU A C 1
ATOM 680 O O . GLU A 1 83 ? 1.780 5.993 -8.162 1.00 90.94 83 GLU A O 1
ATOM 685 N N . ILE A 1 84 ? 1.088 4.136 -9.206 1.00 91.00 84 ILE A N 1
ATOM 686 C CA . ILE A 1 84 ? -0.028 3.857 -8.298 1.00 91.00 84 ILE A CA 1
ATOM 687 C C . ILE A 1 84 ? 0.285 2.628 -7.436 1.00 91.00 84 ILE A C 1
ATOM 689 O O . ILE A 1 84 ? 0.646 1.562 -7.935 1.00 91.00 84 ILE A O 1
ATOM 693 N N . LEU A 1 85 ? 0.110 2.770 -6.121 1.00 93.56 85 LEU A N 1
ATOM 694 C CA . LEU A 1 85 ? 0.241 1.693 -5.145 1.00 93.56 85 LEU A CA 1
ATOM 695 C C . LEU A 1 85 ? -1.077 0.922 -5.007 1.00 93.56 85 LEU A C 1
ATOM 697 O O . LEU A 1 85 ? -2.066 1.424 -4.471 1.00 93.56 85 LEU A O 1
ATOM 701 N N . TYR A 1 86 ? -1.085 -0.326 -5.449 1.00 92.88 86 TYR A N 1
ATOM 702 C CA . TYR A 1 86 ? -2.248 -1.198 -5.442 1.00 92.88 86 TYR A CA 1
ATOM 703 C C . TYR A 1 86 ? -2.262 -2.171 -4.266 1.00 92.88 86 TYR A C 1
ATOM 705 O O . TYR A 1 86 ? -1.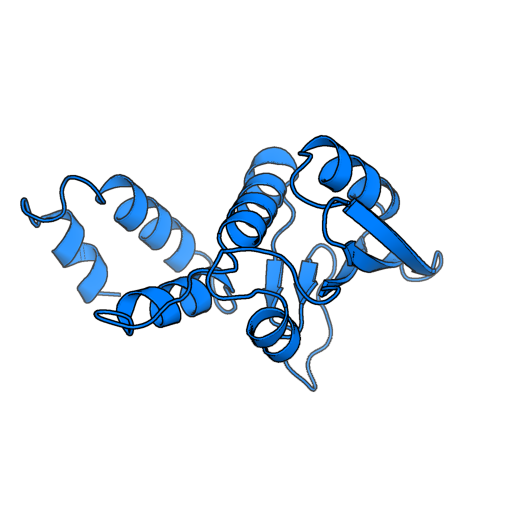234 -2.727 -3.881 1.00 92.88 86 TYR A O 1
ATOM 713 N N . MET A 1 87 ? -3.457 -2.431 -3.736 1.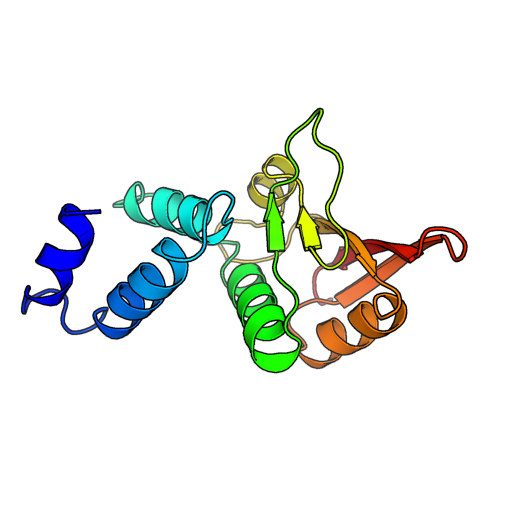00 89.94 87 MET A N 1
ATOM 714 C CA . MET A 1 87 ? -3.722 -3.455 -2.719 1.00 89.94 87 MET A CA 1
ATOM 715 C C . MET A 1 87 ? -5.008 -4.214 -3.037 1.00 89.94 87 MET A C 1
ATOM 717 O O . MET A 1 87 ? -5.952 -3.650 -3.590 1.00 89.94 87 MET A O 1
ATOM 721 N N . LEU A 1 88 ? -5.086 -5.477 -2.625 1.00 84.62 88 LEU A N 1
ATOM 722 C CA . LEU A 1 88 ? -6.326 -6.249 -2.692 1.00 84.62 88 LEU A CA 1
ATOM 723 C C . LEU A 1 88 ? -7.249 -5.877 -1.526 1.00 84.62 88 LEU A C 1
ATOM 725 O O . LEU A 1 88 ? -6.819 -5.854 -0.372 1.00 84.62 88 LEU A O 1
ATOM 729 N N . GLY A 1 89 ? -8.526 -5.626 -1.824 1.00 78.06 89 GLY A N 1
ATOM 730 C CA . GLY A 1 89 ? -9.530 -5.287 -0.808 1.00 78.06 89 GLY A CA 1
ATOM 731 C C . GLY A 1 89 ? -9.669 -6.377 0.252 1.00 78.06 89 GLY A C 1
ATOM 732 O O . GLY A 1 89 ? -9.599 -6.081 1.441 1.00 78.06 89 GLY A O 1
ATOM 733 N N . ASP A 1 90 ? -9.743 -7.632 -0.188 1.00 74.00 90 ASP A N 1
ATOM 734 C CA . ASP A 1 90 ? -9.854 -8.798 0.690 1.00 74.00 90 ASP A CA 1
ATOM 735 C C . ASP A 1 90 ? -8.663 -8.916 1.646 1.00 74.00 90 ASP A C 1
ATOM 737 O O . ASP A 1 90 ? -8.831 -9.318 2.794 1.00 74.00 90 ASP A O 1
ATOM 741 N N . HIS A 1 91 ? -7.455 -8.528 1.223 1.00 78.75 91 HIS A N 1
ATOM 742 C CA . HIS A 1 91 ? -6.304 -8.531 2.125 1.00 78.75 91 HIS A CA 1
ATOM 743 C C . HIS A 1 91 ? -6.464 -7.482 3.225 1.00 78.75 91 HIS A C 1
ATOM 745 O O . HIS A 1 91 ? -6.185 -7.778 4.379 1.00 78.75 91 HIS A O 1
ATOM 751 N N . ILE A 1 92 ? -6.953 -6.283 2.901 1.00 79.62 92 ILE A N 1
ATOM 752 C CA . ILE A 1 92 ? -7.159 -5.214 3.889 1.00 79.62 92 ILE A CA 1
ATOM 753 C C . ILE A 1 92 ? -8.213 -5.625 4.923 1.00 79.62 92 ILE A C 1
ATOM 755 O O . ILE A 1 92 ? -8.007 -5.405 6.115 1.00 79.62 92 ILE A O 1
ATOM 759 N N . GLU A 1 93 ? -9.308 -6.249 4.480 1.00 73.69 93 GLU A N 1
ATOM 760 C CA . GLU A 1 93 ? -10.417 -6.672 5.347 1.00 73.69 93 GLU A CA 1
ATOM 761 C C . GLU A 1 93 ? -10.004 -7.719 6.395 1.00 73.69 93 GLU A C 1
ATOM 763 O O . GLU A 1 93 ? -10.564 -7.734 7.488 1.00 73.69 93 GLU A O 1
ATOM 768 N N . HIS A 1 94 ? -9.000 -8.550 6.098 1.00 77.19 94 HIS A N 1
ATOM 769 C CA . HIS A 1 94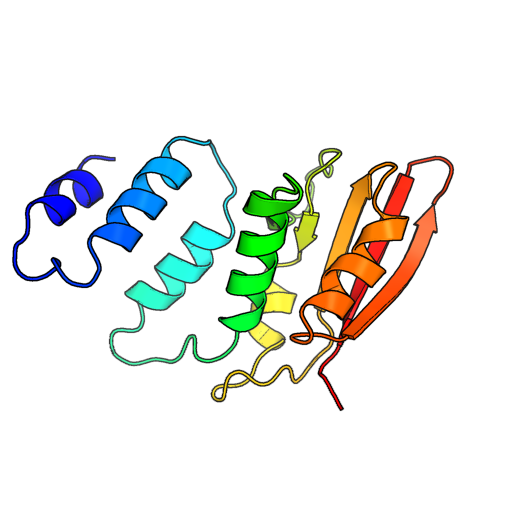 ? -8.537 -9.625 6.988 1.00 77.19 94 HIS A CA 1
ATOM 770 C C . HIS A 1 94 ? -7.168 -9.351 7.635 1.00 77.19 94 HIS A C 1
ATOM 772 O O . HIS A 1 94 ? -6.662 -10.177 8.393 1.00 77.19 94 HIS A O 1
ATOM 778 N N . CYS A 1 95 ? -6.545 -8.209 7.333 1.00 81.75 95 CYS A N 1
ATOM 779 C CA . CYS A 1 95 ? -5.198 -7.871 7.797 1.00 81.75 95 CYS A CA 1
ATOM 780 C C . CYS A 1 95 ? -5.169 -7.357 9.242 1.00 81.75 95 CYS A C 1
ATOM 782 O O . CYS A 1 95 ? -4.144 -7.489 9.914 1.00 81.75 95 CYS A O 1
ATOM 784 N N . PHE A 1 96 ? -6.264 -6.769 9.725 1.00 82.31 96 PHE A N 1
ATOM 785 C CA . PHE A 1 96 ? -6.307 -6.093 11.018 1.00 82.31 96 PHE A CA 1
ATOM 786 C C . PHE A 1 96 ? -7.405 -6.647 11.921 1.00 82.31 96 PHE A C 1
ATOM 788 O O . PHE A 1 96 ? -8.508 -6.931 11.457 1.00 82.31 96 PHE A O 1
ATOM 795 N N . ASP A 1 97 ? -7.102 -6.780 13.211 1.00 78.81 97 ASP A N 1
ATOM 796 C CA . ASP A 1 97 ? -8.093 -7.119 14.229 1.00 78.81 97 ASP A CA 1
ATOM 797 C C . ASP A 1 97 ? -8.836 -5.883 14.750 1.00 78.81 97 ASP A C 1
ATOM 799 O O . ASP A 1 97 ? -8.530 -4.741 14.406 1.00 78.81 97 ASP A O 1
ATOM 803 N N . THR A 1 98 ? -9.798 -6.120 15.641 1.00 71.69 98 THR A N 1
ATOM 804 C CA . THR A 1 98 ? -10.623 -5.082 16.262 1.00 71.69 98 THR A CA 1
ATOM 805 C C . THR A 1 98 ? -9.862 -4.127 17.185 1.00 71.69 98 THR A C 1
ATOM 807 O O . THR A 1 98 ? -10.448 -3.140 17.619 1.00 71.69 98 THR A O 1
ATOM 810 N N . ASP A 1 99 ? -8.595 -4.403 17.500 1.00 70.88 99 ASP A N 1
ATOM 811 C CA . ASP A 1 99 ? -7.721 -3.575 18.341 1.00 70.88 99 ASP A CA 1
ATOM 812 C C . ASP A 1 99 ? -6.670 -2.821 17.508 1.00 70.88 99 ASP A C 1
ATOM 814 O O . ASP A 1 99 ? -5.693 -2.277 18.039 1.00 70.88 99 ASP A O 1
ATOM 818 N N . ASN A 1 100 ? -6.869 -2.754 16.186 1.00 71.12 100 ASN A N 1
ATOM 819 C CA . ASN A 1 100 ? -5.965 -2.071 15.267 1.00 71.12 100 ASN A CA 1
ATOM 820 C C . ASN A 1 100 ? -4.553 -2.680 15.239 1.00 71.12 100 ASN A C 1
ATOM 822 O O . ASN A 1 100 ? -3.575 -1.991 14.918 1.00 71.12 100 ASN A O 1
ATOM 826 N N . GLN A 1 101 ? -4.440 -3.972 15.559 1.00 80.06 101 GLN A N 1
ATOM 827 C CA . GLN A 1 101 ? -3.216 -4.736 15.376 1.00 80.06 101 GLN A CA 1
ATOM 828 C C . GLN A 1 101 ? -3.238 -5.438 14.030 1.00 80.06 101 GLN A C 1
ATOM 830 O O . GLN A 1 101 ? -4.243 -6.006 13.601 1.00 80.06 101 GLN A O 1
ATOM 835 N N . GLN A 1 102 ? -2.097 -5.396 13.351 1.00 85.56 102 GLN A N 1
ATOM 836 C CA . GLN A 1 102 ? -1.910 -6.172 12.142 1.00 85.56 102 GLN A CA 1
ATOM 837 C C . GLN A 1 102 ? -1.708 -7.643 12.525 1.00 85.56 102 GLN A C 1
ATOM 839 O O . GLN A 1 102 ? -0.722 -7.989 13.172 1.00 85.56 102 GLN A O 1
ATOM 844 N N . ILE A 1 103 ? -2.634 -8.502 12.106 1.00 86.75 103 ILE A N 1
ATOM 845 C CA . ILE A 1 103 ? -2.631 -9.944 12.396 1.00 86.75 103 ILE A CA 1
ATOM 846 C C . ILE A 1 103 ? -2.195 -10.792 11.198 1.00 86.75 103 ILE A C 1
ATOM 848 O O . ILE A 1 103 ? -1.883 -11.970 11.359 1.00 86.75 103 ILE A O 1
ATOM 852 N N . ALA A 1 104 ? -2.145 -10.199 10.002 1.00 87.75 104 ALA A N 1
ATOM 853 C CA . ALA A 1 104 ? -1.652 -10.844 8.793 1.00 87.75 104 ALA A CA 1
ATOM 854 C C . ALA A 1 104 ? -0.832 -9.863 7.934 1.00 87.75 104 ALA A C 1
ATOM 856 O O . ALA A 1 104 ? -1.063 -8.654 7.996 1.00 87.75 104 ALA A O 1
ATOM 857 N N . PRO A 1 105 ? 0.127 -10.342 7.123 1.00 91.38 105 PRO A N 1
ATOM 858 C CA . PRO A 1 105 ? 0.878 -9.477 6.218 1.00 91.38 105 PRO A CA 1
ATOM 859 C C . PRO A 1 105 ? -0.012 -8.850 5.135 1.00 91.38 105 PRO A C 1
ATOM 861 O O . PRO A 1 105 ? -0.897 -9.514 4.595 1.00 91.38 105 PRO A O 1
ATOM 864 N N . LEU A 1 106 ? 0.257 -7.594 4.766 1.00 92.25 106 LEU A N 1
ATOM 865 C CA . LEU A 1 106 ? -0.457 -6.897 3.690 1.00 92.25 106 LEU A CA 1
ATOM 866 C C . LEU A 1 106 ? 0.423 -6.799 2.447 1.00 92.25 106 LEU A C 1
ATOM 868 O O . LEU A 1 106 ? 1.496 -6.204 2.491 1.00 92.25 106 LEU A O 1
ATOM 872 N N . SER A 1 107 ? -0.049 -7.354 1.331 1.00 94.00 107 SER A N 1
ATOM 873 C CA . SER A 1 107 ? 0.631 -7.231 0.036 1.00 94.00 107 SER A CA 1
ATOM 874 C C . SER A 1 107 ? 0.261 -5.937 -0.678 1.00 94.00 107 SER A C 1
ATOM 876 O O . SER A 1 107 ? -0.922 -5.611 -0.799 1.00 94.00 107 SER A O 1
ATOM 878 N N . MET A 1 108 ? 1.278 -5.261 -1.204 1.00 95.12 108 MET A N 1
ATOM 879 C CA . MET A 1 108 ? 1.162 -4.0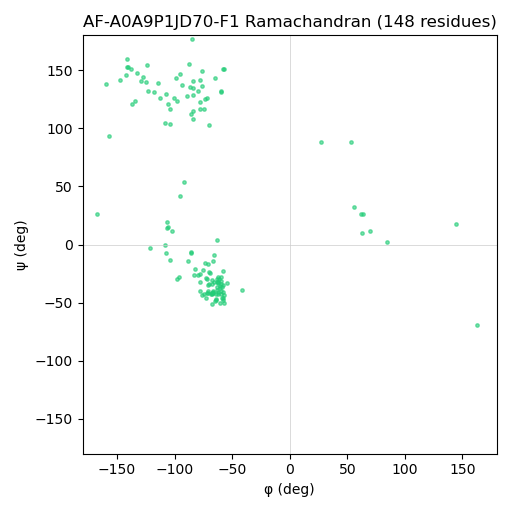50 -2.006 1.00 95.12 108 MET A CA 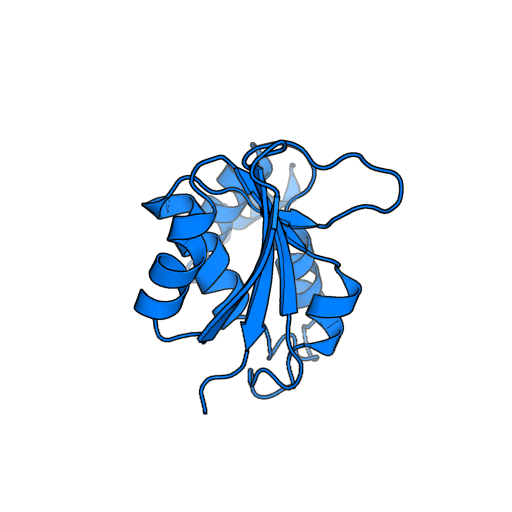1
ATOM 880 C C . MET A 1 108 ? 1.959 -4.197 -3.302 1.00 95.12 108 MET A C 1
ATOM 882 O O . MET A 1 108 ? 3.063 -4.742 -3.297 1.00 95.12 108 MET A O 1
ATOM 886 N N . LEU A 1 109 ? 1.412 -3.693 -4.402 1.00 95.56 109 LEU A N 1
ATOM 887 C CA . LEU A 1 109 ? 2.025 -3.743 -5.725 1.00 95.56 109 LEU A CA 1
ATOM 888 C C . LEU A 1 109 ? 2.172 -2.327 -6.271 1.00 95.56 109 LEU A C 1
ATOM 890 O O . LEU A 1 109 ? 1.214 -1.565 -6.253 1.00 95.56 109 LEU A O 1
ATOM 894 N N . ILE A 1 110 ? 3.341 -1.977 -6.791 1.00 95.88 110 ILE A N 1
ATOM 895 C CA . ILE A 1 110 ? 3.545 -0.709 -7.496 1.00 95.88 110 ILE A CA 1
ATOM 896 C C . ILE A 1 110 ? 4.475 -0.928 -8.678 1.00 95.88 110 ILE A C 1
ATOM 898 O O . ILE A 1 110 ? 5.394 -1.742 -8.610 1.00 95.88 110 ILE A O 1
ATOM 902 N N . GLN A 1 111 ? 4.247 -0.188 -9.755 1.00 96.19 111 GLN A N 1
ATOM 903 C CA . GLN A 1 111 ? 5.204 -0.064 -10.841 1.00 96.19 111 GLN A CA 1
ATOM 904 C C . GLN A 1 111 ? 5.812 1.340 -10.801 1.00 96.19 111 GLN A C 1
ATOM 906 O O . GLN A 1 111 ? 5.133 2.301 -11.147 1.00 96.19 111 GLN A O 1
ATOM 911 N N . SER A 1 112 ? 7.052 1.467 -10.330 1.00 94.69 112 SER A N 1
ATOM 912 C CA . SER A 1 112 ? 7.759 2.748 -10.207 1.00 94.69 112 SER A CA 1
ATOM 913 C C . SER A 1 112 ? 9.266 2.534 -10.125 1.00 94.69 112 SER A C 1
ATOM 915 O O . SER A 1 112 ? 9.741 1.670 -9.386 1.00 94.69 112 SER A O 1
ATOM 917 N N . GLU A 1 113 ? 10.037 3.375 -10.815 1.00 94.38 113 GLU A N 1
ATOM 918 C CA . GLU A 1 113 ? 11.506 3.400 -10.706 1.00 94.38 113 GLU A CA 1
ATOM 919 C C . GLU A 1 113 ? 11.975 3.700 -9.274 1.00 94.38 113 GLU A C 1
ATOM 921 O O . GLU A 1 113 ? 13.044 3.263 -8.847 1.00 94.38 113 GLU A O 1
ATOM 926 N N . SER A 1 114 ? 11.160 4.435 -8.513 1.00 91.75 114 SER A N 1
ATOM 927 C CA . SER A 1 114 ? 11.455 4.825 -7.133 1.00 91.75 114 SER A CA 1
ATOM 928 C C . SER A 1 114 ? 11.054 3.772 -6.095 1.00 91.75 114 SER A C 1
ATOM 930 O O . SER A 1 114 ? 11.412 3.902 -4.921 1.00 91.75 114 SER A O 1
ATOM 932 N N . ALA A 1 115 ? 10.371 2.696 -6.507 1.00 93.31 115 ALA A N 1
ATOM 933 C CA . ALA A 1 115 ? 9.848 1.674 -5.604 1.00 93.31 115 ALA A CA 1
ATOM 934 C C . ALA A 1 115 ? 10.889 1.042 -4.653 1.00 93.31 115 ALA A C 1
ATOM 936 O O . ALA A 1 115 ? 10.526 0.774 -3.505 1.00 93.31 115 ALA A O 1
ATOM 937 N N . PRO A 1 116 ? 12.180 0.868 -5.017 1.00 93.56 116 PRO A N 1
ATOM 938 C CA . PRO A 1 116 ? 13.202 0.400 -4.075 1.00 93.56 116 PRO A CA 1
ATOM 939 C C . PRO A 1 116 ? 13.371 1.276 -2.821 1.00 93.56 116 PRO A C 1
ATOM 941 O O . PRO A 1 116 ? 13.840 0.795 -1.792 1.00 93.56 116 PRO A O 1
ATOM 944 N N . GLN A 1 117 ? 12.978 2.553 -2.869 1.00 94.38 117 GLN A N 1
ATOM 945 C CA . GLN A 1 117 ? 13.041 3.467 -1.721 1.00 94.38 117 GLN A CA 1
ATOM 946 C C . GLN A 1 117 ? 11.838 3.310 -0.782 1.00 94.38 117 GLN A C 1
ATOM 948 O O . GLN A 1 117 ? 11.914 3.675 0.394 1.00 94.38 117 GLN A O 1
ATOM 953 N N . LEU A 1 118 ? 10.732 2.749 -1.280 1.00 93.50 118 LEU A N 1
ATOM 954 C CA . LEU A 1 118 ? 9.453 2.704 -0.578 1.00 93.50 118 LEU A CA 1
ATOM 955 C C . LEU A 1 118 ? 9.537 1.885 0.716 1.00 93.50 118 LEU A C 1
ATOM 957 O O . LEU A 1 118 ? 8.972 2.283 1.732 1.00 93.50 118 LEU A O 1
ATOM 961 N N . GLU A 1 119 ? 10.318 0.802 0.724 1.00 93.75 119 GLU A N 1
ATOM 962 C CA . GLU A 1 119 ? 10.568 0.011 1.934 1.00 93.75 119 GLU A CA 1
ATOM 963 C C . GLU A 1 119 ? 11.172 0.864 3.064 1.00 93.75 119 GLU A C 1
ATOM 965 O O . GLU A 1 119 ? 10.697 0.829 4.202 1.00 93.75 119 GLU A O 1
ATOM 970 N N . ALA A 1 120 ? 12.200 1.661 2.753 1.00 94.00 120 ALA A N 1
ATOM 971 C CA . ALA A 1 120 ? 12.868 2.519 3.727 1.00 94.00 120 ALA A CA 1
ATOM 972 C C . ALA A 1 120 ? 11.947 3.649 4.213 1.00 94.00 120 ALA A C 1
ATOM 974 O O . ALA A 1 120 ? 11.889 3.920 5.414 1.00 94.00 120 ALA A O 1
ATOM 975 N N . ILE A 1 121 ? 11.187 4.256 3.296 1.00 94.25 121 ILE A N 1
ATOM 976 C CA . ILE A 1 121 ? 10.205 5.307 3.595 1.00 94.25 121 ILE A CA 1
ATOM 977 C C . ILE A 1 121 ? 9.145 4.797 4.582 1.00 94.25 121 ILE A C 1
ATOM 979 O O . ILE A 1 121 ? 8.844 5.466 5.572 1.00 94.25 121 ILE A O 1
ATOM 983 N N . ILE A 1 122 ? 8.607 3.596 4.349 1.00 92.94 122 ILE A N 1
ATOM 984 C CA . ILE A 1 122 ? 7.606 2.982 5.231 1.00 92.94 122 ILE A CA 1
ATOM 985 C C . ILE A 1 122 ? 8.213 2.689 6.608 1.00 92.94 122 ILE A C 1
ATOM 987 O O . ILE A 1 122 ? 7.636 3.067 7.630 1.00 92.94 122 ILE A O 1
ATOM 991 N N . LYS A 1 123 ? 9.397 2.059 6.650 1.00 91.81 123 LYS A N 1
ATOM 992 C CA . LYS A 1 123 ? 10.088 1.727 7.907 1.00 91.81 123 LYS A CA 1
ATOM 993 C C . LYS A 1 123 ? 10.376 2.961 8.759 1.00 91.81 123 LYS A C 1
ATOM 995 O O . LYS A 1 123 ? 10.270 2.887 9.981 1.00 91.81 123 LYS A O 1
ATOM 1000 N N . GLN A 1 124 ? 10.698 4.094 8.137 1.00 91.19 124 GLN A N 1
ATOM 1001 C CA . GLN A 1 124 ? 10.976 5.346 8.841 1.00 91.19 124 GLN A CA 1
ATOM 1002 C C . GLN A 1 124 ? 9.774 5.861 9.649 1.00 91.19 124 GLN A C 1
ATOM 1004 O O . GLN A 1 124 ? 9.976 6.492 10.685 1.00 91.19 124 GLN A O 1
ATOM 1009 N N . GLN A 1 125 ? 8.538 5.578 9.219 1.00 88.31 125 GLN A N 1
ATOM 1010 C CA . GLN A 1 125 ? 7.344 5.969 9.977 1.00 88.31 125 GLN A CA 1
ATOM 1011 C C . GLN A 1 125 ? 7.178 5.176 11.276 1.00 88.31 125 GLN A C 1
ATOM 1013 O O . GLN A 1 125 ? 6.516 5.641 12.201 1.00 88.31 125 GLN A O 1
ATOM 1018 N N . GLY A 1 126 ? 7.767 3.978 11.362 1.00 86.56 126 GLY A N 1
ATOM 1019 C CA . GLY A 1 126 ? 7.676 3.140 12.554 1.00 86.56 126 GLY A CA 1
ATOM 1020 C C . GLY A 1 126 ? 6.249 2.686 12.871 1.00 86.56 126 GLY A C 1
ATOM 1021 O O . GLY A 1 126 ? 5.938 2.451 14.034 1.00 86.56 126 GLY A O 1
ATOM 1022 N N . TRP A 1 127 ? 5.370 2.597 11.864 1.00 85.94 127 TRP A N 1
ATOM 1023 C CA . TRP A 1 127 ? 4.009 2.045 11.997 1.00 85.94 127 TRP A CA 1
ATOM 1024 C C . TRP A 1 127 ? 3.914 0.592 11.541 1.00 85.94 127 TRP A C 1
ATOM 1026 O O . TRP A 1 127 ? 3.100 -0.165 12.066 1.00 85.94 127 TRP A O 1
ATOM 1036 N N . PHE A 1 128 ? 4.769 0.223 10.591 1.00 89.88 128 PHE A N 1
ATOM 1037 C CA . PHE A 1 128 ? 4.865 -1.092 9.979 1.00 89.88 128 PHE A CA 1
ATOM 1038 C C . PHE A 1 128 ? 6.333 -1.419 9.750 1.00 89.88 128 PHE A C 1
ATOM 1040 O O . PHE A 1 128 ? 7.148 -0.517 9.532 1.00 89.88 128 PHE A O 1
ATOM 1047 N N . SER A 1 129 ? 6.664 -2.706 9.738 1.00 92.00 129 SER A N 1
ATOM 1048 C CA . SER A 1 129 ? 7.853 -3.138 9.013 1.00 92.00 129 SER A CA 1
ATOM 1049 C C . SER A 1 129 ? 7.472 -3.424 7.558 1.00 92.00 129 SER A C 1
ATOM 1051 O O . SER A 1 129 ? 6.306 -3.657 7.241 1.00 92.00 129 SER A O 1
ATOM 1053 N N . ALA A 1 130 ? 8.446 -3.336 6.658 1.00 94.75 130 ALA A N 1
ATOM 1054 C CA . ALA A 1 130 ? 8.246 -3.546 5.229 1.00 94.75 130 ALA A CA 1
ATOM 1055 C C . ALA A 1 130 ? 9.332 -4.473 4.670 1.00 94.75 130 ALA A C 1
ATOM 1057 O O . ALA A 1 130 ? 10.473 -4.458 5.135 1.00 94.75 130 ALA A O 1
ATOM 1058 N N . GLU A 1 131 ? 8.978 -5.271 3.675 1.00 95.81 131 GLU A N 1
ATOM 1059 C CA . GLU A 1 131 ? 9.880 -6.173 2.958 1.00 95.81 131 GLU A CA 1
ATOM 1060 C C . GLU A 1 131 ? 9.620 -6.026 1.460 1.00 95.81 131 GLU A C 1
ATOM 1062 O O . GLU A 1 131 ? 8.491 -6.242 1.015 1.00 95.81 131 GLU A O 1
ATOM 1067 N N . MET A 1 132 ? 10.648 -5.693 0.676 1.00 96.44 132 MET A N 1
ATOM 1068 C CA . MET A 1 132 ? 10.617 -5.883 -0.772 1.00 96.44 132 MET A CA 1
ATOM 1069 C C . MET A 1 132 ? 10.667 -7.383 -1.080 1.00 96.44 132 MET A C 1
ATOM 1071 O O . MET A 1 132 ? 11.721 -8.014 -0.989 1.00 96.44 132 MET A O 1
ATOM 1075 N N . LYS A 1 133 ? 9.515 -7.964 -1.422 1.00 96.75 133 LYS A N 1
ATOM 1076 C CA . LYS A 1 133 ? 9.395 -9.396 -1.700 1.00 96.75 133 LYS A CA 1
ATOM 1077 C C . LYS A 1 133 ? 9.907 -9.759 -3.085 1.00 96.75 133 LYS A C 1
ATOM 1079 O O . LYS A 1 133 ? 10.554 -10.791 -3.250 1.00 96.75 133 LYS A O 1
ATOM 1084 N N . GLU A 1 134 ? 9.605 -8.909 -4.058 1.00 96.75 134 GLU A N 1
ATOM 1085 C CA . GLU A 1 134 ? 9.993 -9.082 -5.451 1.00 96.75 134 GLU A CA 1
ATOM 1086 C C . GLU A 1 134 ? 10.244 -7.719 -6.099 1.00 96.75 134 GLU A C 1
ATOM 1088 O O . GLU A 1 134 ? 9.519 -6.757 -5.842 1.00 96.75 134 GLU A O 1
ATOM 1093 N N . TRP A 1 135 ? 11.269 -7.653 -6.949 1.00 96.81 135 TRP A N 1
ATOM 1094 C CA . TRP A 1 135 ? 11.611 -6.482 -7.747 1.00 96.81 135 TRP A CA 1
ATOM 1095 C C . TRP A 1 135 ? 11.970 -6.910 -9.168 1.00 96.81 135 TRP A C 1
ATOM 1097 O O . TRP A 1 135 ? 12.907 -7.682 -9.377 1.00 96.81 135 TRP A O 1
ATOM 1107 N N . ASN A 1 136 ? 11.230 -6.392 -10.143 1.00 96.31 136 ASN A N 1
ATOM 1108 C CA . ASN A 1 136 ? 11.497 -6.588 -11.558 1.00 96.31 136 ASN A CA 1
ATOM 1109 C C . ASN A 1 136 ? 12.116 -5.315 -12.144 1.00 96.31 136 ASN A C 1
ATOM 1111 O O . ASN A 1 136 ? 11.413 -4.347 -12.419 1.00 96.31 136 ASN A O 1
ATOM 1115 N N . GLU A 1 137 ? 13.429 -5.336 -12.379 1.00 94.31 137 GLU A N 1
ATOM 1116 C CA . GLU A 1 137 ? 14.176 -4.203 -12.947 1.00 94.31 137 GLU A CA 1
ATOM 1117 C C . GLU A 1 137 ? 13.731 -3.814 -14.362 1.00 94.31 137 GLU A C 1
ATOM 1119 O O . GLU A 1 137 ? 13.864 -2.656 -14.742 1.00 94.31 137 GLU A O 1
ATOM 1124 N N . ALA A 1 138 ? 13.211 -4.757 -15.154 1.00 95.50 138 ALA A N 1
ATOM 1125 C CA . ALA A 1 138 ? 12.835 -4.490 -16.541 1.00 95.50 138 ALA A CA 1
ATOM 1126 C C . ALA A 1 138 ? 11.501 -3.742 -16.650 1.00 95.50 138 ALA A C 1
ATOM 1128 O O . ALA A 1 138 ? 11.306 -2.963 -17.582 1.00 95.50 138 ALA A O 1
ATOM 1129 N N . THR A 1 139 ? 10.578 -3.995 -15.722 1.00 93.75 139 THR A N 1
ATOM 1130 C CA . THR A 1 139 ? 9.257 -3.349 -15.695 1.00 93.75 139 THR A CA 1
ATOM 1131 C C . THR A 1 139 ? 9.116 -2.320 -14.583 1.00 93.75 139 THR A C 1
ATOM 1133 O O . THR A 1 139 ? 8.105 -1.627 -14.539 1.00 93.75 139 THR A O 1
ATOM 1136 N N . PHE A 1 140 ? 10.105 -2.216 -13.694 1.00 95.88 140 PHE A N 1
ATOM 1137 C CA . PHE A 1 140 ? 10.056 -1.453 -12.448 1.00 95.88 140 PHE A CA 1
ATOM 1138 C C . PHE A 1 140 ? 8.898 -1.849 -11.527 1.00 95.88 140 PHE A C 1
ATOM 1140 O O . PHE A 1 140 ? 8.344 -1.018 -10.810 1.00 95.88 140 PHE A O 1
ATOM 1147 N N . GLN A 1 141 ? 8.507 -3.122 -11.552 1.00 96.12 141 GLN A N 1
ATOM 1148 C CA . GLN A 1 141 ? 7.439 -3.634 -10.702 1.00 96.12 141 GLN A CA 1
ATOM 1149 C C . GLN A 1 141 ? 8.003 -4.122 -9.368 1.00 96.12 141 GLN A C 1
ATOM 1151 O O . GLN A 1 141 ? 8.919 -4.943 -9.331 1.00 96.12 141 GLN A O 1
ATOM 1156 N N . ALA A 1 142 ? 7.423 -3.637 -8.278 1.00 97.00 142 ALA A N 1
ATOM 1157 C CA . ALA A 1 142 ? 7.757 -3.998 -6.913 1.00 97.00 142 ALA A CA 1
ATOM 1158 C C . ALA A 1 142 ? 6.559 -4.644 -6.215 1.00 97.00 142 ALA A C 1
ATOM 1160 O O . ALA A 1 142 ? 5.457 -4.086 -6.201 1.00 97.00 142 ALA A O 1
ATOM 1161 N N . HIS A 1 143 ? 6.801 -5.785 -5.574 1.00 97.00 143 HIS A N 1
ATOM 1162 C CA . HIS A 1 143 ? 5.895 -6.381 -4.597 1.00 97.00 143 HIS A CA 1
ATOM 1163 C C . HIS A 1 143 ? 6.460 -6.142 -3.202 1.00 97.00 143 HIS A C 1
ATOM 1165 O O . HIS A 1 143 ? 7.538 -6.627 -2.864 1.00 97.00 143 HIS A O 1
ATOM 1171 N N . ILE A 1 144 ? 5.723 -5.395 -2.385 1.00 96.69 144 ILE A N 1
ATOM 1172 C CA . ILE A 1 144 ? 6.105 -5.060 -1.013 1.00 96.69 144 ILE A CA 1
ATOM 1173 C C . ILE A 1 144 ? 5.112 -5.704 -0.056 1.00 96.69 144 ILE A C 1
ATOM 1175 O O . ILE A 1 144 ? 3.902 -5.685 -0.287 1.00 96.69 144 ILE A O 1
ATOM 1179 N N . ILE A 1 145 ? 5.621 -6.251 1.042 1.00 96.00 145 ILE A N 1
ATOM 1180 C CA . ILE A 1 145 ? 4.808 -6.806 2.118 1.00 96.00 145 ILE A CA 1
ATOM 1181 C C . ILE A 1 145 ? 4.973 -5.939 3.365 1.00 96.00 145 ILE A C 1
ATOM 1183 O O . ILE A 1 145 ? 6.096 -5.703 3.813 1.00 96.00 145 ILE A O 1
ATOM 1187 N N . LEU A 1 146 ? 3.856 -5.471 3.929 1.00 94.25 146 LEU A N 1
ATOM 1188 C CA . LEU A 1 146 ? 3.828 -4.877 5.264 1.00 94.25 146 LEU A CA 1
ATOM 1189 C C . LEU A 1 146 ? 3.646 -5.966 6.310 1.00 94.25 146 LEU A C 1
ATOM 1191 O O . LEU A 1 146 ? 2.748 -6.800 6.178 1.00 94.25 146 LEU A O 1
ATOM 1195 N N . HIS A 1 147 ? 4.422 -5.891 7.383 1.00 91.50 147 HIS A N 1
ATOM 1196 C CA . HIS A 1 147 ? 4.340 -6.801 8.521 1.00 91.50 147 HIS A CA 1
ATOM 1197 C C . HIS A 1 147 ? 4.121 -6.022 9.827 1.00 91.50 147 HIS A C 1
ATOM 1199 O O . HIS A 1 147 ? 4.550 -4.860 9.930 1.00 91.50 147 HIS A O 1
ATOM 1205 N N . PRO A 1 148 ? 3.512 -6.659 10.850 1.00 86.75 148 PRO A N 1
ATOM 1206 C CA . PRO A 1 148 ? 3.390 -6.055 12.169 1.00 86.75 148 PRO A CA 1
ATOM 1207 C C . PRO A 1 148 ? 4.766 -5.697 12.738 1.00 86.75 148 PRO A C 1
ATOM 1209 O O . PRO A 1 148 ? 5.779 -6.333 12.436 1.00 86.75 148 PRO A O 1
ATOM 1212 N N . LEU A 1 149 ? 4.804 -4.667 13.581 1.00 81.94 149 LEU A N 1
ATOM 1213 C CA . LEU A 1 149 ? 5.974 -4.389 14.409 1.00 81.94 149 LEU A CA 1
ATOM 1214 C C . LEU A 1 149 ? 6.018 -5.434 15.527 1.00 81.94 149 LEU A C 1
ATOM 1216 O O . LEU A 1 149 ? 5.014 -5.634 16.209 1.00 81.94 149 LEU A O 1
ATOM 1220 N N . SER A 1 150 ? 7.149 -6.128 15.646 1.00 62.62 150 SER A N 1
ATOM 1221 C CA . SER A 1 150 ? 7.405 -7.133 16.688 1.00 62.62 150 SER A CA 1
ATOM 1222 C C . SER A 1 150 ? 7.428 -6.539 18.093 1.00 62.62 150 SER A C 1
ATOM 1224 O O . SER A 1 150 ? 7.880 -5.379 18.233 1.00 62.62 150 SER A O 1
#

Sequence (150 aa):
MKYLKSKIKDRHLANIKKDIKLMLNIARTRNGNLEMRLYQLNEKANNTQVAGAERLYSLLTYLYNEHGIESRLFEEGSEPEPEILYMLGDHIEHCFDTDNQQIAPLSMLIQSESAPQLEAIIKQQGWFSAEMKEWNEATFQAHIILHPLS

Radius of gyration: 16.37 Å; Cα contacts (8 Å, |Δi|>4): 213; chains: 1; bounding box: 39×35×35 Å